Protein AF-A0A3D5UKR5-F1 (afdb_monomer)

Radius of gyration: 12.56 Å; Cα contacts (8 Å, |Δi|>4): 19; chains: 1; bounding box: 26×20×34 Å

Secondary structure (DSSP, 8-state):
--HHHHHHHHHHHHHHHHHHHHHHHHTT--HHHHHHHHHHHHHHHHHHH-

Structure (mmCIF, N/CA/C/O backbone):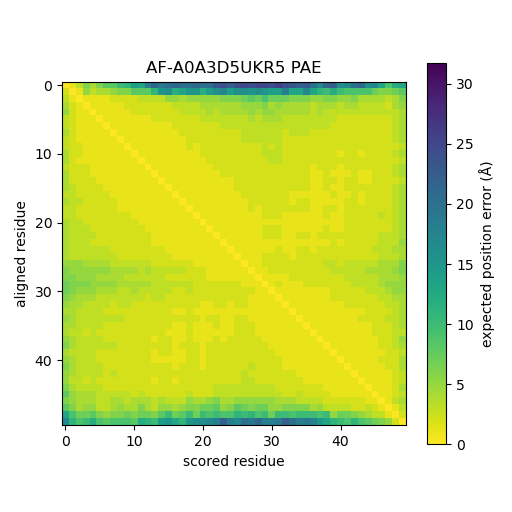
data_AF-A0A3D5UKR5-F1
#
_entry.id   AF-A0A3D5UKR5-F1
#
loop_
_atom_site.group_PDB
_atom_site.id
_atom_site.type_symbol
_atom_site.label_atom_id
_atom_site.label_alt_id
_atom_site.label_comp_id
_atom_site.label_asym_id
_atom_site.label_entity_id
_atom_site.label_seq_id
_atom_site.pdbx_PDB_ins_code
_atom_site.Cartn_x
_atom_site.Cartn_y
_atom_site.Cartn_z
_atom_site.occupancy
_atom_site.B_iso_or_equiv
_atom_site.auth_seq_id
_atom_site.auth_comp_id
_atom_site.auth_asym_id
_atom_site.auth_atom_id
_atom_site.pdbx_PDB_model_num
ATOM 1 N N . MET A 1 1 ? 15.532 -3.465 19.909 1.00 66.19 1 MET A N 1
ATOM 2 C CA . MET A 1 1 ? 14.164 -3.684 19.374 1.00 66.19 1 MET A CA 1
ATOM 3 C C . MET A 1 1 ? 14.049 -5.150 18.979 1.00 66.19 1 MET A C 1
ATOM 5 O O . MET A 1 1 ? 14.960 -5.611 18.309 1.00 66.19 1 MET A O 1
ATOM 9 N N . SER A 1 2 ? 13.027 -5.889 19.430 1.00 90.31 2 SER A N 1
ATOM 10 C CA . SER A 1 2 ? 12.904 -7.328 19.122 1.00 90.31 2 SER A CA 1
ATOM 11 C C . SER A 1 2 ? 12.566 -7.574 17.647 1.00 90.31 2 SER A C 1
ATOM 13 O O . SER A 1 2 ? 11.927 -6.730 17.015 1.00 90.31 2 SER A O 1
ATOM 15 N N . GLU A 1 3 ? 12.946 -8.738 17.111 1.00 89.56 3 GLU A N 1
ATOM 16 C CA . GLU A 1 3 ? 12.632 -9.139 15.727 1.00 89.56 3 GLU A CA 1
ATOM 17 C C . GLU A 1 3 ? 11.125 -9.099 15.442 1.00 89.56 3 GLU A C 1
ATOM 19 O O . GLU A 1 3 ? 10.691 -8.518 14.450 1.00 89.56 3 GLU A O 1
ATOM 24 N N . LYS A 1 4 ? 10.300 -9.565 16.391 1.00 92.81 4 LYS A N 1
ATOM 25 C CA . LYS A 1 4 ? 8.834 -9.441 16.313 1.00 92.81 4 LYS A CA 1
ATOM 26 C C . LYS A 1 4 ? 8.386 -7.988 16.116 1.00 92.81 4 LYS A C 1
ATOM 28 O O . LYS A 1 4 ? 7.527 -7.715 15.286 1.00 92.81 4 LYS A O 1
ATOM 33 N N . LYS A 1 5 ? 8.990 -7.037 16.841 1.00 94.00 5 LYS A N 1
ATOM 34 C CA . LYS A 1 5 ? 8.6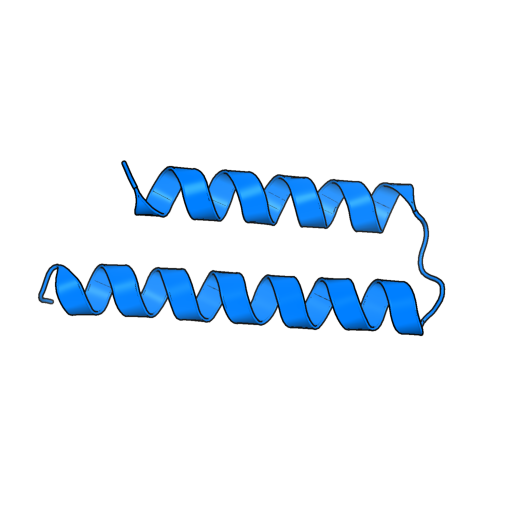55 -5.610 16.721 1.00 94.00 5 LYS A CA 1
ATOM 35 C C . LYS A 1 5 ? 9.078 -5.032 15.365 1.00 94.00 5 LYS A C 1
ATOM 37 O O . LYS A 1 5 ? 8.367 -4.182 14.842 1.00 94.00 5 LYS A O 1
ATOM 42 N N . LYS A 1 6 ? 10.186 -5.492 14.769 1.00 92.38 6 LYS A N 1
ATOM 43 C CA . LYS A 1 6 ? 10.589 -5.094 13.403 1.00 92.38 6 LYS A CA 1
ATOM 44 C C . LYS A 1 6 ? 9.581 -5.575 12.360 1.00 92.38 6 LYS A C 1
ATOM 46 O O . LYS A 1 6 ? 9.169 -4.781 11.518 1.00 92.38 6 LYS A O 1
ATOM 51 N N . ILE A 1 7 ? 9.155 -6.834 12.457 1.00 93.88 7 ILE A N 1
ATOM 52 C CA . ILE A 1 7 ? 8.151 -7.418 11.557 1.00 93.88 7 ILE A CA 1
ATOM 53 C C . ILE A 1 7 ? 6.832 -6.650 11.668 1.00 93.88 7 ILE A C 1
ATOM 55 O O . ILE A 1 7 ? 6.299 -6.220 10.651 1.00 93.88 7 ILE A O 1
ATOM 59 N N . LEU A 1 8 ? 6.355 -6.382 12.888 1.00 95.50 8 LEU A N 1
ATOM 60 C CA . LEU A 1 8 ? 5.134 -5.596 13.101 1.00 95.50 8 LEU A CA 1
ATOM 61 C C . LEU A 1 8 ? 5.213 -4.207 12.453 1.00 95.50 8 LEU A C 1
ATOM 63 O O . LEU A 1 8 ? 4.277 -3.801 11.776 1.00 95.50 8 LEU A O 1
ATOM 67 N N . VAL A 1 9 ? 6.343 -3.503 12.589 1.00 94.88 9 VAL A N 1
ATOM 68 C CA . VAL A 1 9 ? 6.535 -2.189 11.950 1.00 94.88 9 VAL A CA 1
ATOM 69 C C . VAL A 1 9 ? 6.469 -2.279 10.422 1.00 94.88 9 VAL A C 1
ATOM 71 O O . VAL A 1 9 ? 5.903 -1.391 9.787 1.00 94.88 9 VAL A O 1
ATOM 74 N N . ARG A 1 10 ? 7.034 -3.329 9.814 1.00 94.75 10 ARG A N 1
ATOM 75 C CA . ARG A 1 10 ? 6.963 -3.536 8.358 1.00 94.75 10 ARG A CA 1
ATOM 76 C C . ARG A 1 10 ? 5.538 -3.851 7.906 1.00 94.75 10 ARG A C 1
ATOM 78 O O . ARG A 1 10 ? 5.060 -3.228 6.962 1.00 94.75 10 ARG A O 1
ATOM 85 N N . LEU A 1 11 ? 4.837 -4.725 8.628 1.00 96.12 11 LEU A N 1
ATOM 86 C CA . LEU A 1 11 ? 3.435 -5.049 8.354 1.00 96.12 11 LEU A CA 1
ATOM 87 C C . LEU A 1 11 ? 2.533 -3.810 8.441 1.00 96.12 11 LEU A C 1
ATOM 89 O O . LEU A 1 11 ? 1.727 -3.595 7.541 1.00 9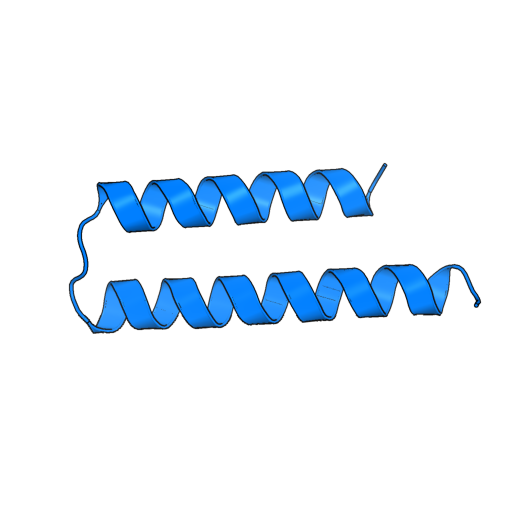6.12 11 LEU A O 1
ATOM 93 N N . SER A 1 12 ? 2.716 -2.941 9.442 1.00 97.00 12 SER A N 1
ATOM 94 C CA . SER A 1 12 ? 1.956 -1.684 9.541 1.00 97.00 12 SER A CA 1
ATOM 95 C C . SER A 1 12 ? 2.187 -0.745 8.351 1.00 97.00 12 SER A C 1
ATOM 97 O O . SER A 1 12 ? 1.267 -0.050 7.926 1.00 97.00 12 SER A O 1
ATOM 99 N N . LYS A 1 13 ? 3.401 -0.720 7.782 1.00 96.38 13 LYS A N 1
ATOM 100 C CA . LYS A 1 13 ? 3.684 0.065 6.568 1.00 96.38 13 LYS A CA 1
ATOM 101 C C . LYS A 1 13 ? 2.960 -0.509 5.353 1.00 96.38 13 LYS A C 1
ATOM 103 O O . LYS A 1 13 ? 2.326 0.249 4.624 1.00 96.38 13 LYS A O 1
ATOM 108 N N . ILE A 1 14 ? 3.019 -1.828 5.175 1.00 97.19 14 ILE A N 1
ATOM 109 C CA . ILE A 1 14 ? 2.343 -2.534 4.078 1.00 97.19 14 ILE A CA 1
ATOM 110 C C . ILE A 1 14 ? 0.827 -2.316 4.155 1.00 97.19 14 ILE A C 1
ATOM 112 O O . ILE A 1 14 ? 0.196 -2.003 3.148 1.00 97.19 14 ILE A O 1
ATOM 116 N N . GLU A 1 15 ? 0.243 -2.388 5.353 1.00 98.06 15 GLU A N 1
ATOM 117 C CA . GLU A 1 15 ? -1.177 -2.094 5.567 1.00 98.06 15 GLU A CA 1
ATOM 118 C C . GLU A 1 15 ? -1.536 -0.665 5.121 1.00 98.06 15 GLU A C 1
ATOM 120 O O . GLU A 1 15 ? -2.548 -0.454 4.450 1.00 98.06 15 GLU A O 1
ATOM 125 N N . GLY A 1 16 ? -0.690 0.318 5.446 1.00 98.19 16 GLY A N 1
ATOM 126 C CA . GLY A 1 16 ? -0.855 1.700 4.993 1.00 98.19 16 GLY A CA 1
ATOM 127 C C . GLY A 1 16 ? -0.816 1.836 3.469 1.00 98.19 16 GLY A C 1
ATOM 128 O O . GLY A 1 16 ? -1.654 2.532 2.897 1.00 98.19 16 GLY A O 1
ATOM 129 N N . GLN A 1 17 ? 0.102 1.131 2.805 1.00 98.00 17 GLN A N 1
ATOM 130 C CA . GLN A 1 17 ? 0.197 1.125 1.343 1.00 98.00 17 GLN A CA 1
ATOM 131 C C . GLN A 1 17 ? -1.047 0.503 0.694 1.00 98.00 17 GLN A C 1
ATOM 133 O O . GLN A 1 17 ? -1.601 1.091 -0.231 1.00 98.00 17 GLN A O 1
ATOM 138 N N . ILE A 1 18 ? -1.545 -0.626 1.213 1.00 98.19 18 ILE A N 1
ATOM 139 C CA . ILE A 1 18 ? -2.776 -1.255 0.704 1.00 98.19 18 ILE A CA 1
ATOM 140 C C . ILE A 1 18 ? -3.986 -0.333 0.886 1.00 98.19 18 ILE A C 1
ATOM 142 O O . ILE A 1 18 ? -4.792 -0.189 -0.034 1.00 98.19 18 ILE A O 1
ATOM 146 N N . LYS A 1 19 ? -4.103 0.348 2.035 1.00 98.44 19 LYS A N 1
ATOM 147 C CA . LYS A 1 19 ? -5.148 1.365 2.246 1.00 98.44 19 LYS A CA 1
ATOM 148 C C . LYS A 1 19 ? -5.042 2.516 1.243 1.00 98.44 19 LYS A C 1
ATOM 150 O O . LYS A 1 19 ? -6.072 3.014 0.801 1.00 98.44 19 LYS A O 1
ATOM 155 N N . GLY A 1 20 ? -3.826 2.934 0.892 1.00 98.25 20 GLY A N 1
ATOM 156 C CA . GLY A 1 20 ? -3.580 3.938 -0.144 1.00 98.25 20 GLY A CA 1
ATOM 157 C C . GLY A 1 20 ? -4.058 3.475 -1.519 1.00 98.25 20 GLY A C 1
ATOM 158 O O . GLY A 1 20 ? -4.868 4.155 -2.134 1.00 98.25 20 GLY A O 1
ATOM 159 N N . ILE A 1 21 ? -3.644 2.281 -1.948 1.00 98.31 21 ILE A N 1
ATOM 160 C CA . ILE A 1 21 ? -4.036 1.689 -3.239 1.00 98.31 21 ILE A CA 1
ATOM 161 C C . ILE A 1 21 ? -5.552 1.551 -3.354 1.00 98.31 21 ILE A C 1
ATOM 163 O O . ILE A 1 21 ? -6.126 1.868 -4.390 1.00 98.31 21 ILE A O 1
ATOM 167 N N . ARG A 1 22 ? -6.220 1.117 -2.280 1.00 98.50 22 ARG A N 1
ATOM 168 C CA . ARG A 1 22 ? -7.682 1.041 -2.256 1.00 98.50 22 ARG A CA 1
ATOM 169 C C . ARG A 1 22 ? -8.322 2.397 -2.566 1.00 98.50 22 ARG A C 1
ATOM 171 O O . ARG A 1 22 ? -9.229 2.444 -3.385 1.00 98.50 22 ARG A O 1
ATOM 178 N N . LYS A 1 23 ? -7.835 3.480 -1.951 1.00 98.50 23 LYS A N 1
ATOM 179 C CA . LYS A 1 23 ? -8.333 4.836 -2.229 1.00 98.50 23 LYS A CA 1
ATOM 180 C C . LYS A 1 23 ? -8.060 5.267 -3.664 1.00 98.50 23 LYS A C 1
ATOM 182 O O . LYS A 1 23 ? -8.918 5.905 -4.248 1.00 98.50 23 LYS A O 1
ATOM 187 N N . MET A 1 24 ? -6.905 4.905 -4.225 1.00 98.38 24 MET A N 1
ATOM 188 C CA . MET A 1 24 ? -6.595 5.208 -5.626 1.00 98.38 24 MET A CA 1
ATOM 189 C C . MET A 1 24 ? -7.626 4.583 -6.567 1.00 98.38 24 MET A C 1
ATOM 191 O O . MET A 1 24 ? -8.149 5.247 -7.450 1.00 98.38 24 MET A O 1
ATOM 195 N N . ILE A 1 25 ? -7.982 3.320 -6.318 1.00 98.12 25 ILE A N 1
ATOM 196 C CA . ILE A 1 25 ? -9.016 2.618 -7.086 1.00 98.12 25 ILE A CA 1
ATOM 197 C C . ILE A 1 25 ? -10.394 3.257 -6.864 1.00 98.12 25 ILE A C 1
ATOM 199 O O . ILE A 1 25 ? -11.133 3.461 -7.818 1.00 98.12 25 ILE A O 1
ATOM 203 N N . GLU A 1 26 ? -10.751 3.587 -5.619 1.00 98.38 26 GLU A N 1
ATOM 204 C CA . GLU A 1 26 ? -12.026 4.252 -5.295 1.00 98.38 26 GLU A CA 1
ATOM 205 C C . GLU A 1 26 ? -12.142 5.654 -5.928 1.00 98.38 26 GLU A C 1
ATOM 207 O O . GLU A 1 26 ? -13.252 6.102 -6.205 1.00 98.38 26 GLU A O 1
ATOM 212 N N . ASN A 1 27 ? -11.012 6.322 -6.176 1.00 98.19 27 ASN A N 1
ATOM 213 C CA . ASN A 1 27 ? -10.930 7.634 -6.816 1.00 98.19 27 ASN A CA 1
ATOM 214 C C . ASN A 1 27 ? -10.796 7.570 -8.347 1.00 98.19 27 ASN A C 1
ATOM 216 O O . ASN A 1 27 ? -10.722 8.624 -8.975 1.00 98.19 27 ASN A O 1
ATOM 220 N N . ASP A 1 28 ? -10.774 6.369 -8.933 1.00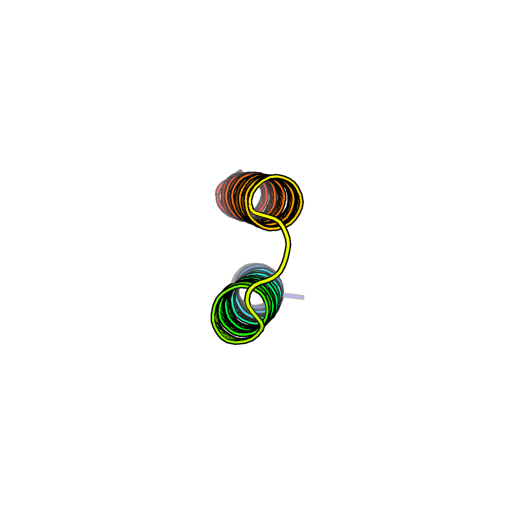 97.31 28 ASP A N 1
ATOM 221 C CA . ASP A 1 28 ? -10.565 6.155 -10.371 1.00 97.31 28 ASP A CA 1
ATOM 222 C C . ASP A 1 28 ? -9.216 6.729 -10.873 1.00 97.31 28 ASP A C 1
ATOM 224 O O . ASP A 1 28 ? -9.096 7.229 -11.993 1.00 97.31 28 ASP A O 1
ATOM 228 N N . ASP A 1 29 ? -8.183 6.668 -10.019 1.00 98.00 29 ASP A N 1
ATOM 229 C CA . ASP A 1 29 ? -6.814 7.063 -10.367 1.00 98.00 29 ASP A CA 1
ATOM 230 C C . ASP A 1 29 ? -6.253 6.181 -11.502 1.00 98.00 29 ASP A C 1
ATOM 232 O O . ASP A 1 29 ? -6.677 5.042 -11.727 1.00 98.00 29 ASP A O 1
ATOM 236 N N . ASP A 1 30 ? -5.228 6.686 -12.195 1.00 97.81 30 ASP A N 1
ATOM 237 C CA . ASP A 1 30 ? -4.641 6.007 -13.348 1.00 97.81 30 ASP A CA 1
ATOM 238 C C . ASP A 1 30 ? -4.146 4.585 -13.016 1.00 97.81 30 ASP A C 1
ATOM 240 O O . ASP A 1 30 ? -3.401 4.336 -12.059 1.00 97.81 30 ASP A O 1
ATOM 244 N N . CYS A 1 31 ? -4.528 3.630 -13.868 1.00 96.69 31 CYS A N 1
ATOM 245 C CA . CYS A 1 31 ? -4.196 2.218 -13.699 1.00 96.69 31 CYS A CA 1
ATOM 246 C C . CYS A 1 31 ? -2.682 1.969 -13.597 1.00 96.69 31 CYS A C 1
ATOM 248 O O . CYS A 1 31 ? -2.248 1.076 -12.868 1.00 96.69 31 CYS A O 1
ATOM 250 N N . LYS A 1 32 ? -1.855 2.742 -14.307 1.00 97.88 32 LYS A N 1
ATOM 251 C CA . LYS A 1 32 ? -0.393 2.617 -14.273 1.00 97.88 32 LYS A CA 1
ATOM 252 C C . LYS A 1 32 ? 0.169 3.038 -12.918 1.00 97.88 32 LYS A C 1
ATOM 254 O O . LYS A 1 32 ? 1.101 2.398 -12.419 1.00 97.88 32 LYS A O 1
ATOM 259 N N . ASP A 1 33 ? -0.407 4.064 -12.305 1.00 97.62 33 ASP A N 1
ATOM 260 C CA . ASP A 1 33 ? -0.006 4.527 -10.979 1.00 97.62 33 ASP A CA 1
ATOM 261 C C . ASP A 1 33 ? -0.408 3.504 -9.910 1.00 97.62 33 ASP A C 1
ATOM 263 O O . ASP A 1 33 ? 0.415 3.137 -9.064 1.00 97.62 33 ASP A O 1
ATOM 267 N N . VAL A 1 34 ? -1.614 2.935 -10.015 1.00 98.06 34 VAL A N 1
ATOM 268 C CA . VAL A 1 34 ? -2.070 1.824 -9.159 1.00 98.06 34 VAL A CA 1
ATOM 269 C C . VAL A 1 34 ? -1.126 0.617 -9.262 1.00 98.06 34 VAL A C 1
ATOM 271 O O . VAL A 1 34 ? -0.685 0.079 -8.241 1.00 98.0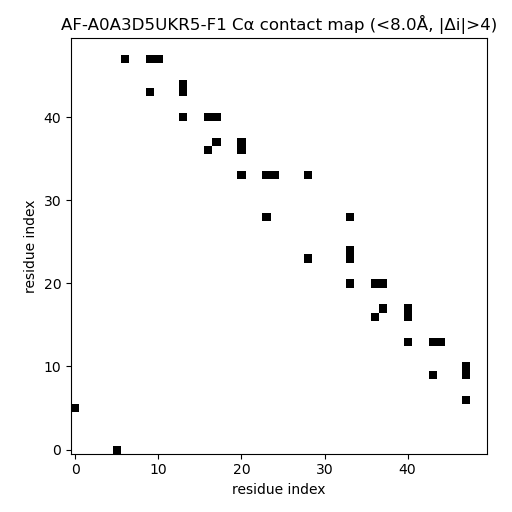6 34 VAL A O 1
ATOM 274 N N . LEU A 1 35 ? -0.750 0.207 -10.479 1.00 97.94 35 LEU A N 1
ATOM 275 C CA . LEU A 1 35 ? 0.186 -0.904 -10.711 1.00 97.94 35 LEU A CA 1
ATOM 276 C C . LEU A 1 35 ? 1.587 -0.626 -10.148 1.00 97.94 35 LEU A C 1
ATOM 278 O O . LEU A 1 35 ? 2.249 -1.530 -9.622 1.00 97.94 35 LEU A O 1
ATOM 282 N N . THR A 1 36 ? 2.033 0.627 -10.216 1.00 98.25 36 THR A N 1
ATOM 283 C CA . THR A 1 36 ? 3.309 1.058 -9.634 1.00 98.25 36 THR A CA 1
ATOM 284 C C . THR A 1 36 ? 3.286 0.912 -8.112 1.00 98.25 36 THR A C 1
ATOM 286 O O . THR A 1 36 ? 4.217 0.349 -7.529 1.00 98.25 36 THR A O 1
ATOM 289 N N . GLN A 1 37 ? 2.199 1.330 -7.456 1.00 98.00 37 GLN A N 1
ATOM 290 C CA . GLN A 1 37 ? 2.049 1.170 -6.007 1.00 98.00 37 GLN A CA 1
ATOM 291 C C . GLN A 1 37 ? 1.925 -0.301 -5.586 1.00 98.00 37 GLN A C 1
ATOM 293 O O . GLN A 1 37 ? 2.540 -0.709 -4.599 1.00 98.00 37 GLN A O 1
ATOM 298 N N . LEU A 1 38 ? 1.211 -1.131 -6.353 1.00 97.62 38 LEU A N 1
ATOM 299 C CA . LEU A 1 38 ? 1.151 -2.580 -6.114 1.00 97.62 38 LEU A CA 1
ATOM 300 C C . LEU A 1 38 ? 2.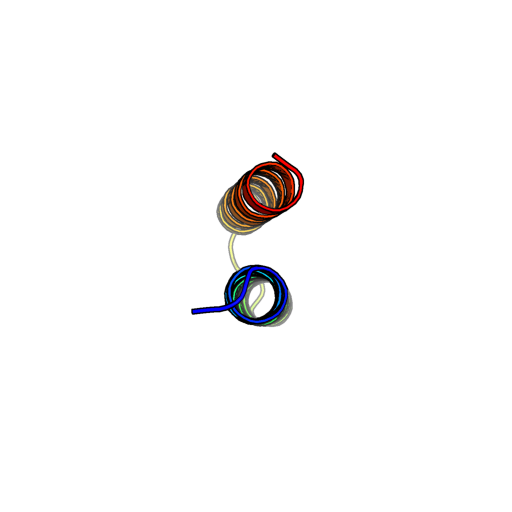541 -3.231 -6.188 1.00 97.62 38 LEU A C 1
ATOM 302 O O . LEU A 1 38 ? 2.883 -4.072 -5.353 1.00 97.62 38 LEU A O 1
ATOM 306 N N . SER A 1 39 ? 3.375 -2.800 -7.134 1.00 97.69 39 SER A N 1
ATOM 307 C CA . SER A 1 39 ? 4.762 -3.265 -7.244 1.00 97.69 39 SER A CA 1
ATOM 308 C C . SER A 1 39 ? 5.600 -2.855 -6.027 1.00 97.69 39 SER A C 1
ATOM 310 O O . SER A 1 39 ? 6.387 -3.655 -5.521 1.00 97.69 39 SER A O 1
ATOM 312 N N . ALA A 1 40 ? 5.389 -1.646 -5.495 1.00 96.88 40 ALA A N 1
ATOM 313 C CA . ALA A 1 40 ? 6.050 -1.193 -4.271 1.00 96.88 40 ALA A CA 1
ATOM 314 C C . ALA A 1 40 ? 5.640 -2.022 -3.039 1.00 96.88 40 ALA A C 1
ATOM 316 O O . ALA A 1 40 ? 6.490 -2.339 -2.204 1.00 96.88 40 ALA A O 1
ATOM 317 N N . VAL A 1 41 ? 4.364 -2.418 -2.939 1.00 97.12 41 VAL A N 1
ATOM 318 C CA . VAL A 1 41 ? 3.873 -3.316 -1.876 1.00 97.12 41 VAL A CA 1
ATOM 319 C C . VAL A 1 41 ? 4.540 -4.684 -1.956 1.00 97.12 41 VAL A C 1
ATOM 321 O O . VAL A 1 41 ? 4.975 -5.210 -0.931 1.00 97.12 41 VAL A O 1
ATOM 324 N N . ARG A 1 42 ? 4.670 -5.249 -3.161 1.00 96.19 42 ARG A N 1
ATOM 325 C CA . ARG A 1 42 ? 5.356 -6.531 -3.360 1.00 96.19 42 ARG A CA 1
ATOM 326 C C . ARG A 1 42 ? 6.805 -6.472 -2.871 1.00 96.19 42 ARG A C 1
ATOM 328 O O . ARG A 1 42 ? 7.207 -7.309 -2.071 1.00 96.19 42 ARG A O 1
ATOM 335 N N . SER A 1 43 ? 7.551 -5.437 -3.250 1.00 95.69 43 SER A N 1
ATOM 336 C CA . SER A 1 43 ? 8.930 -5.243 -2.779 1.00 95.69 43 SER A CA 1
ATOM 337 C C . SER A 1 43 ? 9.018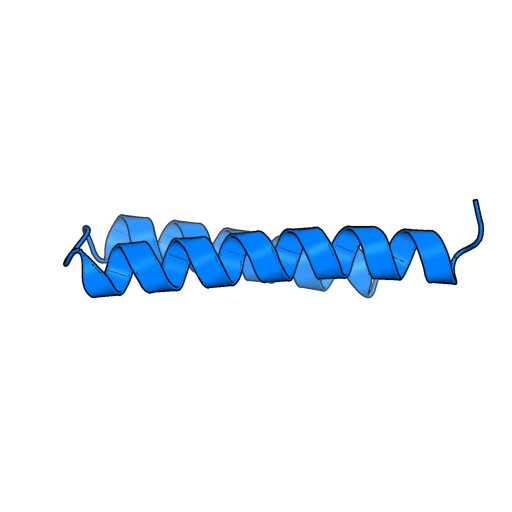 -5.078 -1.255 1.00 95.69 43 SER A C 1
ATOM 339 O O . SER A 1 43 ? 9.946 -5.578 -0.617 1.00 95.69 43 SER A O 1
ATOM 341 N N . ALA A 1 44 ? 8.047 -4.394 -0.639 1.00 94.06 44 ALA A N 1
ATOM 342 C CA . ALA A 1 44 ? 7.988 -4.244 0.814 1.00 94.06 44 ALA A CA 1
ATOM 343 C C . ALA A 1 44 ? 7.723 -5.585 1.526 1.00 94.06 44 ALA A C 1
ATOM 345 O O . AL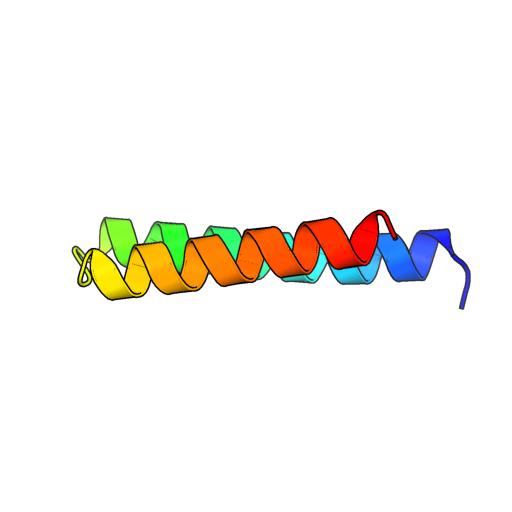A A 1 44 ? 8.336 -5.861 2.565 1.00 94.06 44 ALA A O 1
ATOM 346 N N . LEU A 1 45 ? 6.863 -6.434 0.956 1.00 94.25 45 LEU A N 1
ATOM 347 C CA . LEU A 1 45 ? 6.617 -7.796 1.436 1.00 94.25 45 LEU A CA 1
ATOM 348 C C . LEU A 1 45 ? 7.882 -8.657 1.352 1.00 94.25 45 LEU A C 1
ATOM 350 O O . LEU A 1 45 ? 8.282 -9.220 2.372 1.00 94.25 45 LEU A O 1
ATOM 354 N N . ASP A 1 46 ? 8.561 -8.668 0.203 1.00 93.50 46 ASP A N 1
ATOM 355 C CA . ASP A 1 46 ? 9.795 -9.442 -0.003 1.00 93.50 46 ASP A CA 1
ATOM 356 C C . ASP A 1 46 ? 10.895 -9.033 1.002 1.00 93.50 46 ASP A C 1
ATOM 358 O O . ASP A 1 46 ? 11.622 -9.874 1.538 1.00 93.50 46 ASP A O 1
ATOM 362 N N . SER A 1 47 ? 10.964 -7.741 1.352 1.00 88.75 47 SER A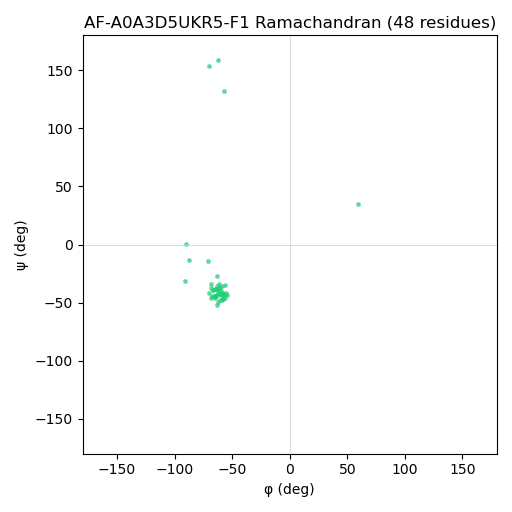 N 1
ATOM 363 C CA . SER A 1 47 ? 11.894 -7.212 2.367 1.00 88.75 47 SER A CA 1
ATOM 364 C C . SER A 1 47 ? 11.554 -7.601 3.814 1.00 88.75 47 SER A C 1
ATOM 366 O O . SER A 1 47 ? 12.351 -7.386 4.730 1.00 88.75 47 SER A O 1
ATOM 368 N N . THR A 1 48 ? 10.343 -8.114 4.048 1.00 86.25 48 THR A N 1
ATOM 369 C CA . THR A 1 48 ? 9.879 -8.557 5.370 1.00 86.25 48 THR A CA 1
ATOM 370 C C . THR A 1 48 ? 10.187 -10.030 5.611 1.00 86.25 48 THR A C 1
ATOM 372 O O . THR A 1 48 ? 10.426 -10.404 6.758 1.00 86.25 48 THR A O 1
ATOM 375 N N . THR A 1 49 ? 10.185 -10.841 4.551 1.00 78.44 49 THR A N 1
ATOM 376 C CA . THR A 1 49 ? 10.503 -12.277 4.587 1.00 78.44 49 THR A CA 1
ATOM 377 C C . THR A 1 49 ? 11.992 -12.585 4.440 1.00 78.44 49 THR A C 1
ATOM 379 O O . THR A 1 49 ? 12.382 -13.723 4.695 1.00 78.44 49 THR A O 1
ATOM 382 N N . SER A 1 50 ? 12.793 -11.598 4.021 1.00 61.31 50 SER A N 1
ATOM 383 C CA . SER A 1 50 ? 14.250 -11.704 3.851 1.00 61.31 50 SER A CA 1
ATOM 384 C C . SER A 1 50 ? 15.036 -11.249 5.080 1.00 61.31 50 SER A C 1
ATOM 386 O O . SER A 1 50 ? 14.554 -10.346 5.811 1.00 61.31 50 SER A O 1
#

Foldseek 3Di:
DDLVVVLVVLVVVLVVLVVVLVVCVVVVHDPVVSVVSVVVSVVSVVVSVD

Mean predicted aligned error: 2.92 Å

pLDDT: mean 94.48, std 7.3, range [61.31, 98.5]

Solvent-accessible surface area (backbone atoms only — not comparable to full-atom values): 2916 Å² total; per-residue (Å²): 133,57,70,70,57,54,52,52,55,50,52,55,51,49,53,52,51,53,56,48,50,52,49,37,61,76,67,69,50,61,67,68,59,49,51,51,51,53,52,52,47,51,55,54,50,54,62,67,80,98

Sequence (50 aa):
MSEKKKILVRLSKIEGQIKGIRKMIENDDDCKDVLTQLSAVRSALDSTTS

Nearest PDB structures (foldseek):
  7mq1-assembly1_B  TM=9.326E-01  e=3.529E-03  Streptococcus pneumoniae D39
  2hh7-assembly1_A  TM=9.428E-01  e=5.321E-03  Mycobacterium tuberculosis
  5lcy-assembly1_C  TM=9.800E-01  e=6.534E-03  Salmonella enterica subsp. enterica serovar Typhimurium
  6b87-assembly2_B-3  TM=9.700E-01  e=8.440E-01  synthetic construct
  6b87-assembly1_A-2  TM=9.808E-01  e=9.038E-01  synthetic construct